Protein AF-A0A544V0U8-F1 (afdb_monomer)

Secondary structure (DSSP, 8-state):
-HHHHHHHHHH-STT--HHHHHHHTT--HHHHHHH-SSHHHHHHHHHHHHHHHHHHHHHHHHHHHHHHTT--

pLDDT: mean 89.92, std 11.15, range [46.62, 98.12]

Structure (mmCIF, N/CA/C/O backbone):
data_AF-A0A544V0U8-F1
#
_entry.id   AF-A0A544V0U8-F1
#
loop_
_atom_site.group_PDB
_atom_site.id
_atom_site.type_symbol
_atom_site.label_atom_id
_atom_site.label_alt_id
_atom_site.label_comp_id
_atom_site.label_asym_id
_atom_site.label_entity_id
_atom_site.label_seq_id
_atom_site.pdbx_PDB_ins_code
_atom_site.Cartn_x
_atom_site.Cartn_y
_atom_site.Cartn_z
_atom_site.occupancy
_atom_site.B_iso_or_equiv
_atom_site.auth_seq_id
_atom_site.auth_comp_id
_atom_site.auth_asym_id
_atom_site.auth_atom_id
_atom_site.pdbx_PDB_model_num
ATOM 1 N N . MET A 1 1 ? 4.914 -2.754 2.727 1.00 89.75 1 MET A N 1
ATOM 2 C CA . MET A 1 1 ? 4.727 -2.934 1.265 1.00 89.75 1 MET A CA 1
ATOM 3 C C . MET A 1 1 ? 4.418 -4.380 0.895 1.00 89.75 1 MET A C 1
ATOM 5 O O . MET A 1 1 ? 3.374 -4.580 0.300 1.00 89.75 1 MET A O 1
ATOM 9 N N . ASN A 1 2 ? 5.264 -5.366 1.225 1.00 95.50 2 ASN A N 1
ATOM 10 C CA . ASN A 1 2 ? 5.067 -6.760 0.781 1.00 95.50 2 ASN A CA 1
ATOM 11 C C . ASN A 1 2 ? 3.694 -7.326 1.170 1.00 95.50 2 ASN A C 1
ATOM 13 O O . ASN A 1 2 ? 2.984 -7.798 0.296 1.00 95.50 2 ASN A O 1
ATOM 17 N N . VAL A 1 3 ? 3.271 -7.145 2.428 1.00 97.25 3 VAL A N 1
ATOM 18 C CA . VAL A 1 3 ? 1.923 -7.536 2.886 1.00 97.25 3 VAL A CA 1
ATOM 19 C C . VAL A 1 3 ? 0.825 -6.945 1.998 1.00 97.25 3 VAL A C 1
ATOM 21 O O . VAL A 1 3 ? -0.048 -7.672 1.553 1.00 97.25 3 VAL A O 1
ATOM 24 N N . ALA 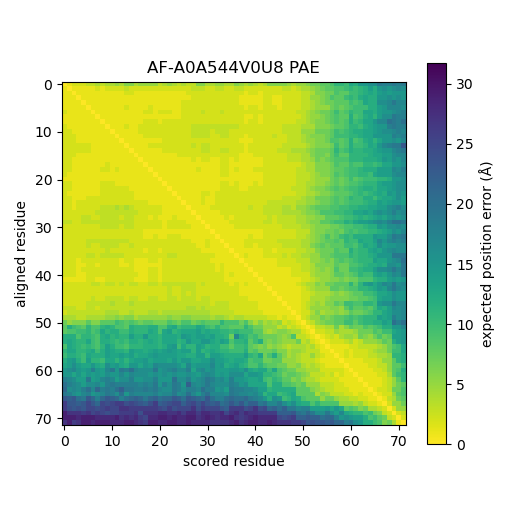A 1 4 ? 0.905 -5.649 1.671 1.00 97.19 4 ALA A N 1
ATOM 25 C CA . ALA A 1 4 ? -0.069 -4.993 0.799 1.00 97.19 4 ALA A CA 1
ATOM 26 C C . ALA A 1 4 ? -0.109 -5.620 -0.608 1.00 97.19 4 ALA A C 1
ATOM 28 O O . ALA A 1 4 ? -1.185 -5.822 -1.153 1.00 97.19 4 ALA A O 1
ATOM 29 N N . LEU A 1 5 ? 1.050 -5.958 -1.186 1.00 96.94 5 LEU A N 1
ATOM 30 C CA . LEU A 1 5 ? 1.127 -6.599 -2.504 1.00 96.94 5 LEU A CA 1
ATOM 31 C C . LEU A 1 5 ? 0.555 -8.023 -2.491 1.00 96.94 5 LEU A C 1
ATOM 33 O O . LEU A 1 5 ? -0.157 -8.388 -3.423 1.00 96.94 5 LEU A O 1
ATOM 37 N N . GLU A 1 6 ? 0.820 -8.798 -1.437 1.00 97.75 6 GLU A N 1
ATOM 38 C CA . GLU A 1 6 ? 0.261 -10.146 -1.283 1.00 97.75 6 GLU A CA 1
ATOM 39 C C . GLU A 1 6 ? -1.265 -10.112 -1.161 1.00 97.75 6 GLU A C 1
ATOM 41 O O . GLU A 1 6 ? -1.954 -10.874 -1.837 1.00 97.75 6 GLU A O 1
ATOM 46 N N . ILE A 1 7 ? -1.819 -9.181 -0.379 1.00 97.25 7 ILE A N 1
ATOM 47 C CA . ILE A 1 7 ? -3.279 -9.076 -0.247 1.00 97.25 7 ILE A CA 1
ATOM 48 C C . ILE A 1 7 ? -3.950 -8.484 -1.486 1.00 97.25 7 ILE A C 1
ATOM 50 O O . ILE A 1 7 ? -5.075 -8.85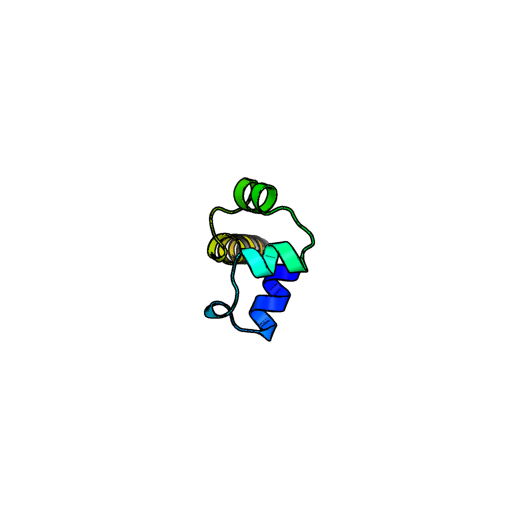8 -1.799 1.00 97.25 7 ILE A O 1
ATOM 54 N N . PHE A 1 8 ? -3.276 -7.604 -2.238 1.00 97.12 8 PHE A N 1
ATOM 55 C CA . PHE A 1 8 ? -3.776 -7.187 -3.552 1.00 97.12 8 PHE A CA 1
ATOM 56 C C . PHE A 1 8 ? -3.844 -8.372 -4.515 1.00 97.12 8 PHE A C 1
ATOM 58 O O . PHE A 1 8 ? -4.812 -8.490 -5.261 1.00 97.12 8 PHE A O 1
ATOM 65 N N . LYS A 1 9 ? -2.834 -9.251 -4.488 1.00 96.69 9 LYS A N 1
ATOM 66 C CA . LYS A 1 9 ? -2.780 -10.455 -5.322 1.00 96.69 9 LYS A CA 1
ATOM 67 C C . LYS A 1 9 ? -3.879 -11.456 -4.960 1.00 96.69 9 LYS A C 1
ATOM 69 O O . LYS A 1 9 ? -4.425 -12.080 -5.862 1.00 96.69 9 LYS A O 1
ATOM 74 N N . SER A 1 10 ? -4.198 -11.618 -3.675 1.00 97.75 10 SER A N 1
ATOM 75 C CA . SER A 1 10 ? -5.184 -12.609 -3.224 1.00 97.75 10 SER A CA 1
ATOM 76 C C . SER A 1 10 ? -6.630 -12.112 -3.246 1.00 97.75 10 SER A C 1
ATOM 78 O O . SER A 1 10 ? -7.527 -12.900 -3.527 1.00 97.75 10 SER A O 1
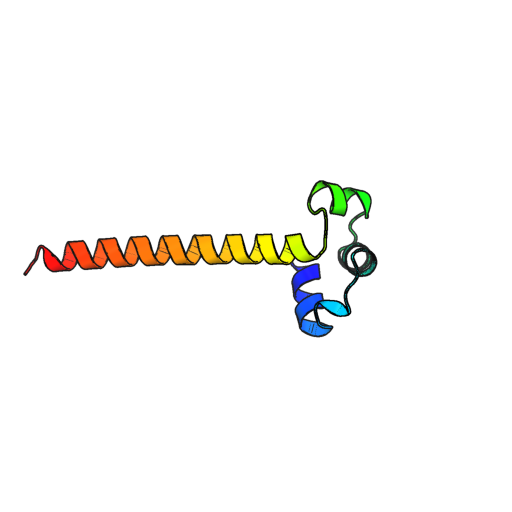ATOM 80 N N . LEU A 1 11 ? -6.875 -10.828 -2.962 1.00 97.56 11 LEU A N 1
ATOM 81 C CA . LEU A 1 11 ? -8.231 -10.277 -2.806 1.00 97.56 11 LEU A CA 1
ATOM 82 C C . LEU A 1 11 ? -8.656 -9.359 -3.957 1.00 97.56 11 LEU A C 1
ATOM 84 O O . LEU A 1 11 ? -9.830 -9.009 -4.061 1.00 97.56 11 LEU A O 1
ATOM 88 N N . GLY A 1 12 ? -7.724 -8.956 -4.820 1.00 96.62 12 GLY A N 1
ATOM 89 C CA . GLY A 1 12 ? -7.941 -7.914 -5.816 1.00 96.62 12 GLY A CA 1
ATOM 90 C C . GLY A 1 12 ? -7.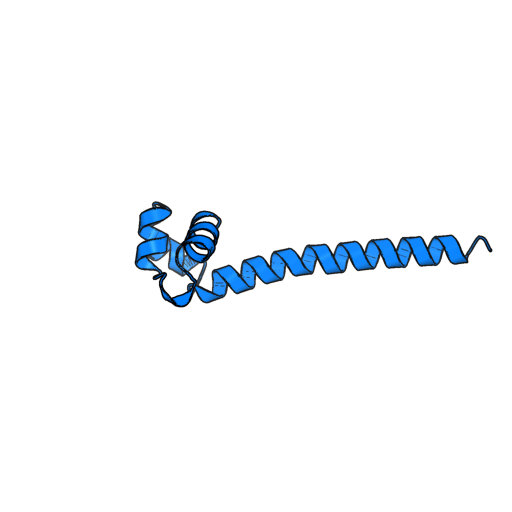775 -6.513 -5.225 1.00 96.62 12 GLY A C 1
ATOM 91 O O . GLY A 1 12 ? -8.112 -6.243 -4.072 1.00 96.62 12 GLY A O 1
ATOM 92 N N . TYR A 1 13 ? -7.233 -5.597 -6.028 1.00 95.75 13 TYR A N 1
ATOM 93 C CA . TYR A 1 13 ? -6.868 -4.253 -5.579 1.00 95.75 13 TYR A CA 1
ATOM 94 C C . TYR A 1 13 ? -8.045 -3.466 -4.990 1.00 95.75 13 TYR A C 1
ATOM 96 O O . TYR A 1 13 ? -7.900 -2.842 -3.935 1.00 95.75 13 TYR A O 1
ATOM 104 N N . ASP A 1 14 ? -9.208 -3.497 -5.642 1.00 97.50 14 ASP A N 1
ATOM 105 C CA . ASP A 1 14 ? -10.368 -2.700 -5.234 1.00 97.50 14 ASP A CA 1
ATOM 106 C C . ASP A 1 14 ? -10.948 -3.153 -3.893 1.00 97.50 14 ASP A C 1
ATOM 108 O O . ASP A 1 14 ? -11.331 -2.311 -3.081 1.00 97.50 14 ASP A O 1
ATOM 112 N N . ASN A 1 15 ? -10.858 -4.450 -3.592 1.00 97.88 15 ASN A N 1
ATOM 113 C CA . ASN A 1 15 ? -11.376 -5.059 -2.364 1.00 97.88 15 ASN A CA 1
ATOM 114 C C . ASN A 1 15 ? -10.486 -4.840 -1.127 1.00 97.88 15 ASN A C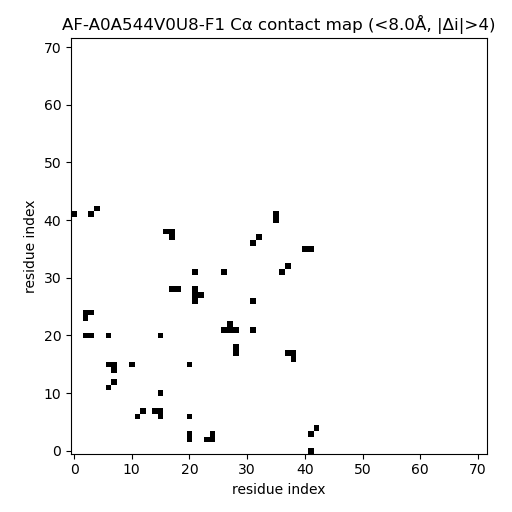 1
ATOM 116 O O . ASN A 1 15 ? -10.817 -5.290 -0.028 1.00 97.88 15 ASN A O 1
ATOM 120 N N . VAL A 1 16 ? -9.344 -4.164 -1.273 1.00 97.94 16 VAL A N 1
ATOM 121 C CA . VAL A 1 16 ? -8.409 -3.904 -0.172 1.00 97.94 16 VAL A CA 1
ATOM 122 C C . VAL A 1 16 ? -8.487 -2.444 0.272 1.00 97.94 16 VAL A C 1
ATOM 124 O O . VAL A 1 16 ? -8.345 -1.524 -0.535 1.00 97.94 16 VAL A O 1
ATOM 127 N N . SER A 1 17 ? -8.657 -2.223 1.578 1.00 97.81 17 SER A N 1
ATOM 128 C CA . SER A 1 17 ? -8.615 -0.902 2.216 1.00 97.81 17 SER A CA 1
ATOM 129 C C . SER A 1 17 ? -7.270 -0.638 2.904 1.00 97.81 17 SER A C 1
ATOM 131 O O . SER A 1 17 ? -6.527 -1.567 3.228 1.00 97.81 17 SER A O 1
ATOM 133 N N . VAL A 1 18 ? -6.967 0.638 3.176 1.00 97.62 18 VAL A N 1
ATOM 134 C CA . VAL A 1 18 ? -5.796 1.016 3.991 1.00 97.62 18 VAL A CA 1
ATOM 135 C C . VAL A 1 18 ? -5.884 0.402 5.388 1.00 97.62 18 VAL A C 1
ATOM 137 O O . VAL A 1 18 ? -4.884 -0.109 5.879 1.00 97.62 18 VAL A O 1
ATOM 140 N N . ASP A 1 19 ? -7.080 0.351 5.979 1.00 98.12 19 ASP A N 1
ATOM 141 C CA . ASP A 1 19 ? -7.284 -0.241 7.305 1.00 98.12 19 ASP A CA 1
ATOM 142 C C . ASP A 1 19 ? -6.921 -1.726 7.340 1.00 98.12 19 ASP A C 1
ATOM 144 O O . ASP A 1 19 ? -6.211 -2.172 8.247 1.00 98.12 19 ASP A O 1
ATOM 148 N N . ARG A 1 20 ? -7.330 -2.489 6.316 1.00 98.12 20 ARG A N 1
ATOM 149 C CA . ARG A 1 20 ? -6.931 -3.894 6.176 1.00 98.12 20 ARG A CA 1
ATOM 150 C C . ARG A 1 20 ? -5.416 -4.017 6.026 1.00 98.12 20 ARG A C 1
ATOM 152 O O . ARG A 1 20 ? -4.820 -4.819 6.739 1.00 98.12 20 ARG A O 1
ATOM 159 N N . ILE A 1 21 ? -4.794 -3.195 5.173 1.00 97.75 21 ILE A N 1
ATOM 160 C CA . ILE A 1 21 ? -3.331 -3.180 5.004 1.00 97.75 21 ILE A CA 1
ATOM 161 C C . ILE A 1 21 ? -2.645 -2.968 6.356 1.00 97.75 21 ILE A C 1
ATOM 163 O O . ILE A 1 21 ? -1.786 -3.762 6.726 1.00 97.75 21 ILE A O 1
ATOM 167 N N . THR A 1 22 ? -3.040 -1.935 7.103 1.00 97.75 22 THR A N 1
ATOM 168 C CA . THR A 1 22 ? -2.422 -1.578 8.389 1.00 97.75 22 THR A CA 1
ATOM 169 C C . THR A 1 22 ? -2.625 -2.652 9.452 1.00 97.75 22 THR A C 1
ATOM 171 O O . THR A 1 22 ? -1.707 -2.944 10.220 1.00 97.75 22 THR A O 1
ATOM 174 N N . LYS A 1 23 ? -3.796 -3.301 9.457 1.00 98.12 23 LYS A N 1
ATOM 175 C CA . LYS A 1 23 ? -4.109 -4.411 10.360 1.00 98.12 23 LYS A CA 1
ATOM 176 C C . LYS A 1 23 ? -3.228 -5.624 10.071 1.00 98.12 23 LYS A C 1
ATOM 178 O O . LYS A 1 23 ? -2.602 -6.156 10.983 1.00 98.12 23 LYS A O 1
ATOM 183 N N . GLU A 1 24 ? -3.154 -6.049 8.813 1.00 97.81 24 GLU A N 1
ATOM 184 C CA . GLU A 1 24 ? -2.398 -7.242 8.418 1.00 97.81 24 GLU A CA 1
ATOM 185 C C . GLU A 1 24 ? -0.884 -7.028 8.490 1.00 97.81 24 GLU A C 1
ATOM 187 O O . GLU A 1 24 ? -0.144 -7.933 8.870 1.00 97.81 24 GLU A O 1
ATOM 192 N N . SER A 1 25 ? -0.407 -5.815 8.197 1.00 97.00 25 SER A N 1
ATOM 193 C CA . SER A 1 25 ? 1.014 -5.478 8.309 1.00 97.00 25 SER A CA 1
ATOM 194 C C . SER A 1 25 ? 1.453 -5.126 9.729 1.00 97.00 25 SER A C 1
ATOM 196 O O . SER A 1 25 ? 2.626 -4.808 9.925 1.00 97.00 25 SER A O 1
ATOM 198 N N . LYS A 1 26 ? 0.531 -5.148 10.705 1.00 97.31 26 LYS A N 1
ATOM 199 C CA . LYS A 1 26 ? 0.767 -4.732 12.099 1.00 97.31 26 LYS A CA 1
ATOM 200 C C . LYS A 1 26 ? 1.426 -3.351 12.177 1.00 97.31 26 LYS A C 1
ATOM 202 O O . LYS A 1 26 ? 2.338 -3.115 12.963 1.00 97.31 26 LYS A O 1
ATOM 207 N N . THR A 1 27 ? 1.003 -2.446 11.300 1.00 95.81 27 THR A N 1
ATOM 208 C CA . THR A 1 27 ? 1.565 -1.099 11.175 1.00 95.81 27 THR A CA 1
ATOM 209 C C . THR A 1 27 ? 0.519 -0.086 11.617 1.00 95.81 27 THR A C 1
ATOM 211 O O . THR A 1 27 ? -0.609 -0.154 11.131 1.00 95.81 27 THR A O 1
ATOM 214 N N . PRO A 1 28 ? 0.852 0.881 12.486 1.00 97.12 28 PRO A N 1
ATOM 215 C CA . PRO A 1 28 ? -0.078 1.945 12.836 1.00 97.12 28 PRO A CA 1
ATOM 216 C C . PRO A 1 28 ? -0.552 2.721 11.601 1.00 97.12 28 PRO A C 1
ATOM 218 O O . PRO A 1 28 ? 0.232 3.023 10.698 1.00 97.12 28 PRO A O 1
ATOM 221 N N . LYS A 1 29 ? -1.832 3.107 11.583 1.00 96.44 29 LYS A N 1
ATOM 222 C CA . LYS A 1 29 ? -2.428 3.859 10.468 1.00 96.44 29 LYS A CA 1
ATOM 223 C C . LYS A 1 29 ? -1.710 5.190 10.210 1.00 96.44 29 LYS A C 1
ATOM 225 O O . LYS A 1 29 ? -1.470 5.535 9.060 1.00 96.44 29 LYS A O 1
ATOM 230 N N . GLY A 1 30 ? -1.277 5.890 11.262 1.00 97.06 30 GLY A N 1
ATOM 231 C CA . GLY A 1 30 ? -0.462 7.106 11.127 1.00 97.06 30 GLY A CA 1
ATOM 232 C C . GLY A 1 30 ? 0.862 6.861 10.395 1.00 97.06 30 GLY A C 1
ATOM 233 O O . GLY A 1 30 ? 1.204 7.605 9.481 1.00 97.06 30 GLY A O 1
ATOM 234 N N . SER A 1 31 ? 1.562 5.769 10.719 1.00 96.06 31 SER A N 1
ATOM 235 C CA . SER A 1 31 ? 2.815 5.392 10.053 1.00 96.06 31 SER A CA 1
ATOM 236 C C . SER A 1 31 ? 2.615 5.041 8.580 1.00 96.06 31 SER A C 1
ATOM 238 O O . SER A 1 31 ? 3.485 5.316 7.760 1.00 96.06 31 SER A O 1
ATOM 240 N N . PHE A 1 32 ? 1.461 4.476 8.207 1.00 97.12 32 PHE A N 1
ATOM 241 C CA . PHE A 1 32 ? 1.126 4.286 6.795 1.00 97.12 32 PHE A CA 1
ATOM 242 C C . PHE A 1 32 ? 1.093 5.625 6.054 1.00 97.12 32 PHE A C 1
ATOM 244 O O . PHE A 1 32 ? 1.765 5.775 5.033 1.00 97.12 32 PHE A O 1
ATOM 251 N N . TYR A 1 33 ? 0.358 6.601 6.592 1.00 96.94 33 TYR A N 1
ATOM 252 C CA . TYR A 1 33 ? 0.175 7.900 5.943 1.00 96.94 33 TYR A CA 1
ATOM 253 C C . TYR A 1 33 ? 1.425 8.787 5.948 1.00 96.94 33 TYR A C 1
ATOM 255 O O . TYR A 1 33 ? 1.532 9.672 5.105 1.00 96.94 33 TYR A O 1
ATOM 263 N N . GLN A 1 34 ? 2.412 8.507 6.804 1.00 96.62 34 GLN A N 1
ATOM 264 C CA . GLN A 1 34 ? 3.745 9.117 6.711 1.00 96.62 34 GLN A CA 1
ATOM 265 C C . GLN A 1 34 ? 4.512 8.700 5.443 1.00 96.62 34 GLN A C 1
ATOM 267 O O . GLN A 1 34 ? 5.363 9.449 4.971 1.00 96.62 34 GLN A O 1
ATOM 272 N N . HIS A 1 35 ? 4.221 7.522 4.878 1.00 94.38 35 HIS A N 1
ATOM 273 C CA . HIS A 1 35 ? 4.914 6.995 3.695 1.00 94.38 35 HIS A CA 1
ATOM 274 C C . HIS A 1 35 ? 4.061 7.001 2.423 1.00 94.38 35 HIS A C 1
ATOM 276 O O . HIS A 1 35 ? 4.593 7.164 1.324 1.00 94.38 35 HIS A O 1
ATOM 282 N N . PHE A 1 36 ? 2.749 6.793 2.546 1.00 96.56 36 PHE A N 1
ATOM 283 C CA . PHE A 1 36 ? 1.831 6.666 1.419 1.00 96.56 36 PHE A CA 1
ATOM 284 C C . PHE A 1 36 ? 0.547 7.443 1.689 1.00 96.56 36 PHE A C 1
ATOM 286 O O . PHE A 1 36 ? -0.164 7.155 2.645 1.00 96.56 36 PHE A O 1
ATOM 293 N N . SER A 1 37 ? 0.181 8.364 0.798 1.00 96.50 37 SER A N 1
ATOM 294 C CA . SER A 1 37 ? -1.107 9.058 0.898 1.00 96.50 37 SER A CA 1
ATOM 295 C C . SER A 1 37 ? -2.296 8.161 0.526 1.00 96.50 37 SER A C 1
ATOM 297 O O . SER A 1 37 ? -3.420 8.421 0.946 1.00 96.50 37 SER A O 1
ATOM 299 N N . SER A 1 38 ? -2.072 7.078 -0.227 1.00 97.56 38 SER A N 1
ATOM 300 C CA . SER A 1 38 ? -3.110 6.129 -0.644 1.00 97.56 38 SER A CA 1
ATOM 301 C C . SER A 1 38 ? -2.564 4.721 -0.921 1.00 97.56 38 SER A C 1
ATOM 303 O O . SER A 1 38 ? -1.362 4.528 -1.130 1.00 97.56 38 SER A O 1
ATOM 305 N N . LYS A 1 39 ? -3.461 3.724 -1.016 1.00 96.50 39 LYS A N 1
ATOM 306 C CA . LYS A 1 39 ? -3.103 2.362 -1.460 1.00 96.50 39 LYS A CA 1
ATOM 307 C C . LYS A 1 39 ? -2.523 2.335 -2.885 1.00 96.50 39 LYS A C 1
ATOM 309 O O . LYS A 1 39 ? -1.648 1.517 -3.165 1.00 96.50 39 LYS A O 1
ATOM 314 N N . SER A 1 40 ? -2.917 3.277 -3.747 1.00 96.94 40 SER A N 1
ATOM 315 C CA . SER A 1 40 ? -2.392 3.432 -5.111 1.00 96.94 40 SER A CA 1
ATOM 316 C C . SER A 1 40 ? -0.894 3.753 -5.120 1.00 96.94 40 SER A C 1
ATOM 318 O O . SER A 1 40 ? -0.158 3.292 -5.994 1.00 96.94 40 SER A O 1
ATOM 320 N N . ASN A 1 41 ? -0.402 4.512 -4.130 1.00 97.12 41 ASN A N 1
ATOM 321 C CA . ASN A 1 41 ? 1.016 4.878 -4.063 1.00 97.12 41 ASN A CA 1
ATOM 322 C C . ASN A 1 41 ? 1.925 3.668 -3.836 1.00 97.12 41 ASN A C 1
ATOM 324 O O . ASN A 1 41 ? 3.068 3.679 -4.289 1.00 97.12 41 ASN A O 1
ATOM 328 N N . ILE A 1 42 ? 1.422 2.611 -3.192 1.00 95.88 42 ILE A N 1
ATOM 329 C CA . ILE A 1 42 ? 2.160 1.356 -3.016 1.00 95.88 42 ILE A CA 1
ATOM 330 C C . ILE A 1 42 ? 2.427 0.715 -4.381 1.00 95.88 42 ILE A C 1
ATOM 332 O O . ILE A 1 42 ? 3.567 0.345 -4.674 1.00 95.88 42 ILE A O 1
ATOM 336 N N . PHE A 1 43 ? 1.397 0.637 -5.230 1.00 90.44 43 PHE A N 1
ATOM 337 C CA . PHE A 1 43 ? 1.518 0.145 -6.602 1.00 90.44 43 PHE A CA 1
ATOM 338 C C . PHE A 1 43 ? 2.479 1.006 -7.418 1.00 90.44 43 PHE A C 1
ATOM 340 O O . PHE A 1 43 ? 3.409 0.477 -8.022 1.00 90.44 43 PHE A O 1
ATOM 347 N N . MET A 1 44 ? 2.318 2.331 -7.368 1.00 91.50 44 MET A N 1
ATOM 348 C CA . MET A 1 44 ? 3.192 3.264 -8.081 1.00 91.50 44 MET A CA 1
ATOM 349 C C . MET A 1 44 ? 4.658 3.112 -7.656 1.00 91.50 44 MET A C 1
ATOM 351 O O . MET A 1 44 ? 5.557 3.093 -8.494 1.00 91.50 44 MET A O 1
ATOM 355 N N . MET A 1 45 ? 4.923 2.960 -6.357 1.00 93.12 45 MET A N 1
ATOM 356 C CA . MET A 1 45 ? 6.278 2.742 -5.857 1.00 93.12 45 MET A CA 1
ATOM 357 C C . MET A 1 45 ? 6.838 1.386 -6.309 1.00 93.12 45 MET A C 1
ATOM 359 O O . MET A 1 45 ? 8.001 1.310 -6.706 1.00 93.12 45 MET A O 1
ATOM 363 N N . ARG A 1 46 ? 6.029 0.317 -6.290 1.00 91.69 46 ARG A N 1
ATOM 364 C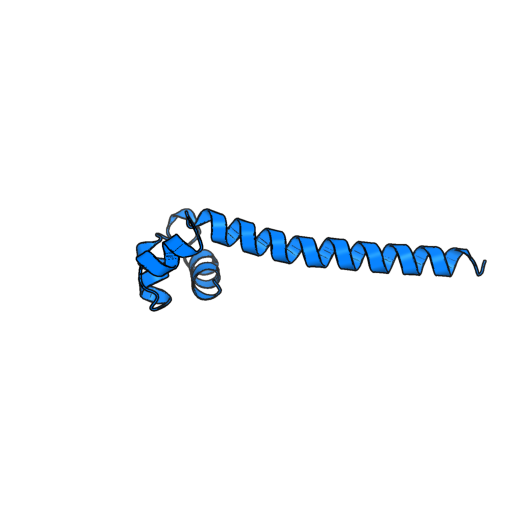 CA . ARG A 1 46 ? 6.437 -1.004 -6.794 1.00 91.69 46 ARG A CA 1
ATOM 365 C C . ARG A 1 46 ? 6.746 -0.962 -8.291 1.00 91.69 46 ARG A C 1
ATOM 367 O O . ARG A 1 46 ? 7.758 -1.531 -8.697 1.00 91.69 46 ARG A O 1
ATOM 374 N N . PHE A 1 47 ? 5.932 -0.254 -9.072 1.00 88.50 47 PHE A N 1
ATOM 375 C CA . PHE A 1 47 ? 6.126 -0.050 -10.506 1.00 88.50 47 PHE A CA 1
ATOM 376 C C . PHE A 1 47 ? 7.396 0.758 -10.795 1.00 88.50 47 PHE A C 1
ATOM 378 O O . PHE A 1 47 ? 8.231 0.326 -11.580 1.00 88.50 47 PHE A O 1
ATOM 385 N N . LYS A 1 48 ? 7.626 1.865 -10.077 1.00 88.00 48 LYS A N 1
ATOM 386 C CA . LYS A 1 48 ? 8.878 2.639 -10.170 1.00 88.00 48 LYS A CA 1
ATOM 387 C C . LYS A 1 48 ? 10.111 1.783 -9.875 1.00 88.00 48 LYS A C 1
ATOM 389 O O . LYS A 1 48 ? 11.087 1.856 -10.616 1.00 88.00 48 LYS A O 1
ATOM 394 N N . LYS A 1 49 ? 10.057 0.939 -8.835 1.00 87.56 49 LYS A N 1
ATOM 395 C CA . LYS A 1 49 ? 11.142 -0.007 -8.522 1.00 87.56 49 LYS A CA 1
ATOM 396 C C . LYS A 1 49 ? 11.376 -1.000 -9.663 1.00 87.56 49 LYS A C 1
ATOM 398 O O . LYS A 1 49 ? 12.522 -1.220 -10.028 1.00 87.56 49 LYS A O 1
ATOM 403 N N . MET A 1 50 ? 10.316 -1.549 -10.264 1.00 85.69 50 MET A N 1
ATOM 404 C CA . MET A 1 50 ? 10.437 -2.430 -11.438 1.00 85.69 50 MET A CA 1
ATOM 405 C C . MET A 1 50 ? 11.078 -1.715 -12.623 1.00 85.69 50 MET A C 1
ATOM 407 O O . MET A 1 50 ? 12.052 -2.212 -13.179 1.00 85.69 50 MET A O 1
ATOM 411 N N . ASN A 1 51 ? 10.575 -0.533 -12.975 1.00 80.25 51 ASN A N 1
ATOM 412 C CA . ASN A 1 51 ? 11.067 0.226 -14.121 1.00 80.25 51 ASN A CA 1
ATOM 413 C C . ASN A 1 51 ? 12.535 0.619 -13.969 1.00 80.25 51 ASN A C 1
ATOM 415 O O . ASN A 1 51 ? 13.273 0.555 -14.946 1.00 80.25 51 ASN A O 1
ATOM 419 N N . GLY A 1 52 ? 12.981 0.963 -12.757 1.00 80.75 52 GLY A N 1
ATOM 420 C CA . GLY A 1 52 ? 14.395 1.229 -12.492 1.00 80.75 52 GLY A CA 1
ATOM 421 C C . GLY A 1 52 ? 15.297 0.048 -12.864 1.00 80.75 52 GLY A C 1
ATOM 422 O O . GLY A 1 52 ? 16.350 0.245 -13.466 1.00 80.75 52 GLY A O 1
ATOM 423 N N . HIS A 1 53 ? 14.856 -1.184 -12.590 1.00 74.38 53 HIS A N 1
ATOM 424 C CA . HIS A 1 53 ? 15.588 -2.381 -12.999 1.00 74.38 53 HIS A CA 1
ATOM 425 C C . HIS A 1 53 ? 15.584 -2.566 -14.521 1.00 74.38 53 HIS A C 1
ATOM 427 O O . HIS A 1 53 ? 16.644 -2.796 -15.095 1.00 74.38 53 HIS A O 1
ATOM 433 N N . TYR A 1 54 ? 14.441 -2.391 -15.193 1.00 74.31 54 TYR A N 1
ATOM 434 C CA . TYR A 1 54 ? 14.358 -2.537 -16.653 1.00 74.31 54 TYR A CA 1
ATOM 435 C C . TYR A 1 54 ? 15.198 -1.505 -17.407 1.00 74.31 54 TYR A C 1
ATOM 437 O O . TYR A 1 54 ? 15.903 -1.866 -18.346 1.00 74.31 54 TYR A O 1
ATOM 445 N N . VAL A 1 55 ? 15.171 -0.237 -16.987 1.00 78.19 55 VAL A N 1
ATOM 446 C CA . VAL A 1 55 ? 15.992 0.824 -17.592 1.00 78.19 55 VAL A CA 1
ATOM 447 C C . VAL A 1 55 ? 17.476 0.501 -17.438 1.00 78.19 55 VAL A C 1
ATOM 449 O O . VAL A 1 55 ? 18.239 0.620 -18.395 1.00 78.19 55 VAL A O 1
ATOM 452 N N . GLN A 1 56 ? 17.889 0.031 -16.260 1.00 80.25 56 GLN A N 1
ATOM 453 C CA . GLN A 1 56 ? 19.279 -0.336 -16.017 1.00 80.25 56 GLN A CA 1
ATOM 454 C C . GLN A 1 56 ? 19.706 -1.565 -16.837 1.00 80.25 56 GLN A C 1
ATOM 456 O O . GLN A 1 56 ? 20.787 -1.551 -17.425 1.00 80.25 56 GLN A O 1
ATOM 461 N N . SER A 1 57 ? 18.860 -2.594 -16.939 1.00 81.75 57 SER A N 1
ATOM 462 C CA . SER A 1 57 ? 19.113 -3.760 -17.794 1.00 81.75 57 SER A CA 1
ATOM 463 C C . SER A 1 57 ? 19.199 -3.378 -19.274 1.00 81.75 57 SER A C 1
ATOM 465 O O . SER A 1 57 ? 20.127 -3.809 -19.954 1.00 81.75 57 SER A O 1
ATOM 467 N N . MET A 1 58 ? 18.298 -2.522 -19.767 1.00 80.38 58 MET A N 1
ATOM 468 C CA . MET A 1 58 ? 18.342 -2.017 -21.145 1.00 80.38 58 MET A CA 1
ATOM 469 C C . MET A 1 58 ? 19.610 -1.204 -21.418 1.00 80.38 58 MET A C 1
ATOM 471 O O . MET A 1 58 ? 20.223 -1.364 -22.471 1.00 80.38 58 MET A O 1
ATOM 475 N N . ARG A 1 59 ? 20.055 -0.384 -20.458 1.00 87.25 59 ARG A N 1
ATOM 476 C CA . ARG A 1 59 ? 21.306 0.375 -20.570 1.00 87.25 59 ARG A CA 1
ATOM 477 C C . ARG A 1 59 ? 22.519 -0.547 -20.688 1.00 87.25 59 ARG A C 1
ATOM 479 O O . ARG A 1 59 ? 23.335 -0.348 -21.580 1.00 87.25 59 ARG A O 1
ATOM 486 N N . ILE A 1 60 ? 22.617 -1.561 -19.825 1.00 87.94 60 ILE A N 1
ATOM 487 C CA . ILE A 1 60 ? 23.709 -2.548 -19.866 1.00 87.94 60 ILE A CA 1
ATOM 488 C C . ILE A 1 60 ? 23.702 -3.295 -21.201 1.00 87.94 60 ILE A C 1
ATOM 490 O O . ILE A 1 60 ? 24.739 -3.370 -21.855 1.00 87.94 60 ILE A O 1
ATOM 494 N N . MET A 1 61 ? 22.539 -3.789 -21.635 1.00 86.88 61 MET A N 1
ATOM 495 C CA . MET A 1 61 ? 22.405 -4.476 -22.921 1.00 86.88 61 MET A CA 1
ATOM 496 C C . MET A 1 61 ? 22.832 -3.583 -24.086 1.00 86.88 61 MET A C 1
ATOM 498 O O . MET A 1 61 ? 23.600 -4.021 -24.935 1.00 86.88 61 MET A O 1
ATOM 502 N N . SER A 1 62 ? 22.402 -2.318 -24.108 1.00 88.69 62 SER A N 1
ATOM 503 C CA . SER A 1 62 ? 22.817 -1.362 -25.138 1.00 88.69 62 SER A CA 1
ATOM 504 C C . SER A 1 62 ? 24.328 -1.128 -25.137 1.00 88.69 62 SER A C 1
ATOM 506 O O . SER A 1 62 ? 24.920 -1.058 -26.210 1.00 88.69 62 SER A O 1
ATOM 508 N N . THR A 1 63 ? 24.967 -1.021 -23.968 1.00 87.62 63 THR A N 1
ATOM 509 C CA . THR A 1 63 ? 26.426 -0.872 -23.875 1.00 87.62 63 THR A CA 1
ATOM 510 C C . THR A 1 63 ? 27.154 -2.114 -24.390 1.00 87.62 63 THR A C 1
ATOM 512 O O . THR A 1 63 ? 28.097 -1.974 -25.166 1.00 87.62 63 THR A O 1
ATOM 515 N N . LEU A 1 64 ? 26.700 -3.316 -24.021 1.00 86.88 64 LEU A N 1
ATOM 516 C CA . LEU A 1 64 ? 27.276 -4.576 -24.501 1.00 86.88 64 LEU A CA 1
ATOM 517 C C . LEU A 1 64 ? 27.138 -4.717 -26.024 1.00 86.88 64 LEU A C 1
ATOM 519 O O . LEU A 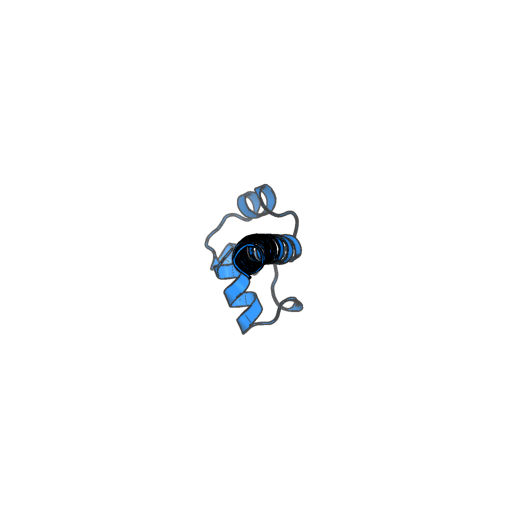1 64 ? 28.115 -5.032 -26.700 1.00 86.88 64 LEU A O 1
ATOM 523 N N . PHE A 1 65 ? 25.966 -4.399 -26.582 1.00 85.12 65 PHE A N 1
ATOM 524 C CA . PHE A 1 65 ? 25.759 -4.405 -28.033 1.00 85.12 65 PHE A CA 1
ATOM 525 C C . PHE A 1 65 ? 26.659 -3.400 -28.765 1.00 85.12 65 PHE A C 1
ATOM 527 O O . PHE A 1 65 ? 27.185 -3.726 -29.829 1.00 85.12 65 PHE A O 1
ATOM 534 N N . SER A 1 66 ? 26.876 -2.202 -28.210 1.00 80.38 66 SER A N 1
ATOM 535 C CA . SER A 1 66 ? 27.805 -1.226 -28.795 1.00 80.38 66 SER A CA 1
ATOM 536 C C . SER A 1 66 ? 29.256 -1.708 -28.759 1.00 80.38 66 SER A C 1
ATOM 538 O O . SER A 1 66 ? 29.975 -1.506 -29.729 1.00 80.38 66 SER A O 1
ATOM 540 N N . GLN A 1 67 ? 29.685 -2.381 -27.686 1.00 76.62 67 GLN A N 1
ATOM 541 C CA . GLN A 1 67 ? 31.033 -2.955 -27.602 1.00 76.62 67 GLN A CA 1
ATOM 542 C C . GLN A 1 67 ? 31.236 -4.094 -28.605 1.00 76.62 67 GLN A C 1
ATOM 544 O O . GLN A 1 67 ? 32.284 -4.165 -29.236 1.00 76.62 67 GLN A O 1
ATOM 549 N N . MET A 1 68 ? 30.224 -4.938 -28.818 1.00 74.38 68 MET A N 1
ATOM 550 C CA . MET A 1 68 ? 30.288 -6.014 -29.812 1.00 74.38 68 MET A CA 1
ATOM 551 C C . MET A 1 68 ? 30.404 -5.498 -31.255 1.00 74.38 68 MET A C 1
ATOM 553 O O . MET A 1 68 ? 31.072 -6.132 -32.064 1.00 74.38 68 MET A O 1
ATOM 557 N N . LYS A 1 69 ? 29.794 -4.349 -31.582 1.00 61.53 69 LYS A N 1
ATOM 558 C CA . LYS A 1 69 ? 29.869 -3.743 -32.926 1.00 61.53 69 LYS A CA 1
ATOM 559 C C . LYS A 1 69 ? 31.201 -3.057 -33.250 1.00 61.53 69 LYS A C 1
ATOM 561 O O . LYS A 1 69 ? 31.422 -2.721 -34.402 1.00 61.53 69 LYS A O 1
ATOM 566 N N . ILE A 1 70 ? 32.066 -2.817 -32.263 1.00 56.69 70 ILE A N 1
ATOM 567 C CA . ILE A 1 70 ? 33.386 -2.190 -32.473 1.00 56.69 70 ILE A CA 1
ATOM 568 C C . ILE A 1 70 ? 34.455 -3.249 -32.822 1.00 56.69 70 ILE A C 1
ATOM 570 O O . ILE A 1 70 ? 35.557 -2.906 -33.235 1.00 56.69 70 ILE A O 1
ATOM 574 N N . VAL A 1 71 ? 34.130 -4.542 -32.693 1.00 52.53 71 VAL A N 1
ATOM 575 C CA . VAL A 1 71 ? 35.047 -5.672 -32.946 1.00 52.53 71 VAL A CA 1
ATOM 576 C C . V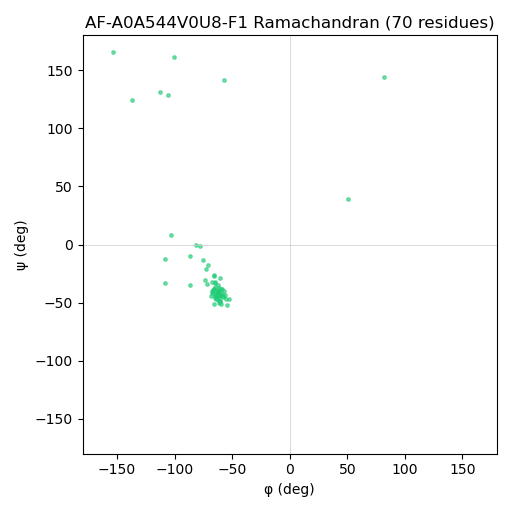AL A 1 71 ? 34.767 -6.363 -34.299 1.00 52.53 71 VAL A C 1
ATOM 578 O O . VAL A 1 71 ? 35.360 -7.395 -34.599 1.00 52.53 71 VAL A O 1
ATOM 581 N N . SER A 1 72 ? 33.886 -5.800 -35.133 1.00 46.62 72 SER A N 1
ATOM 582 C CA . SER A 1 72 ? 33.572 -6.271 -36.496 1.00 46.62 72 SER A CA 1
ATOM 583 C C . SER A 1 72 ? 33.879 -5.200 -37.528 1.00 46.62 72 SER A C 1
ATOM 585 O O . SER A 1 72 ? 34.491 -5.538 -38.560 1.00 46.62 72 SER A O 1
#

InterPro domains:
  IPR001647 DNA-binding HTH domain, TetR-type [PF00440] (2-43)
  IPR001647 DNA-binding HTH domain, TetR-type [PS50977] (1-54)
  IPR009057 Homedomain-like superfamily [SSF46689] (2-57)

Solvent-accessible surface area (backbone atoms o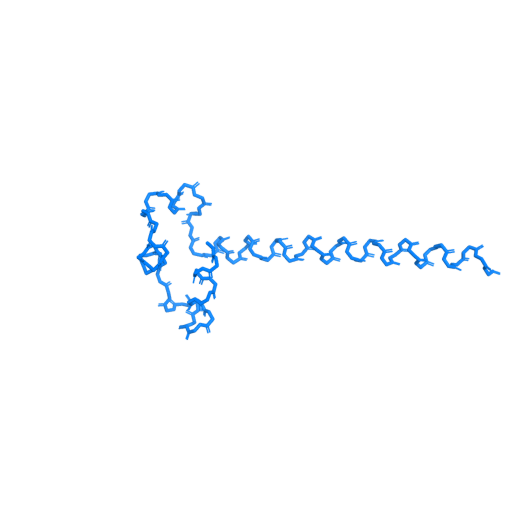nly — not comparable to full-atom values): 4222 Å² total; per-residue (Å²): 108,69,62,50,53,53,48,30,72,73,62,36,63,86,75,58,52,66,67,56,41,25,60,76,59,74,39,59,65,68,63,47,54,76,77,32,92,44,74,65,46,56,54,52,52,53,48,50,56,50,48,54,51,52,55,51,51,51,51,51,51,52,51,54,53,54,56,58,64,74,79,111

Mean predicted aligned error: 6.93 Å

Foldseek 3Di:
DVQLVVCCVVPNDVRDALVNSCVRVVHDSVVCCVPDVGSVVVVVVVVVVVVVVVVVVVVVVVVVVVVVVVVD

Organism: Lysinibacillus sphaericus (NCBI:txid1421)

Nearest PDB structures (foldseek):
  3mvp-assembly1_A  TM=8.825E-01  e=1.175E-02  Streptococcus mutans UA159
  2ibd-assembly1_B  TM=9.362E-01  e=2.959E-02  Rhodococcus jostii RHA1
  5efy-assembly2_D  TM=9.496E-01  e=4.696E-02  Streptomyces coelicolor A3(2)
  3frq-assembly1_B  TM=7.269E-01  e=9.700E-02  Escherichia coli
  3kkd-assembly3_B  TM=6.959E-01  e=5.045E-01  Pseudomonas aeruginosa PAO1

Sequence (72 aa):
MNVALEIFKSLGYDNVSVDRITKESKTPKGSFYQHFSSKSNIFMMRFKKMNGHYVQSMRIMSTLFSQMKIVS

Radius of gyration: 18.72 Å; Cα contacts (8 Å, |Δi|>4): 31; chains: 1; bounding box: 46×22×49 Å